Protein AF-B6IH25-F1 (afdb_monomer)

Solvent-accessible surface area (backbone atoms only — not comparable to full-atom values): 7726 Å² total; per-residue (Å²): 133,82,90,85,47,74,64,55,54,26,59,78,67,74,47,79,54,68,66,57,55,49,53,54,50,49,47,48,51,47,40,23,44,73,68,53,57,80,41,86,67,94,71,78,49,63,42,77,58,86,60,99,78,54,90,89,54,47,96,80,30,64,42,57,69,61,70,75,84,45,81,70,40,41,68,35,69,45,53,62,34,46,69,58,61,60,65,52,61,62,81,40,56,53,93,63,73,44,62,69,58,28,51,60,40,50,71,76,52,87,62,70,89,74,58,86,77,46,93,90,75,110

Foldseek 3Di:
DDDDDPVVVCVVVVHDDPLVVVQLVLLLVVLCVQPVVVDDDPDDQKDADDDPPDPPWANRQIDGPQDPPDPVSCPDSCNLHNVVNRPDDNVLQDPHRDSVSNSVSCVPDDPVVSDDDDPVRD

pLDDT: mean 92.17, std 7.54, range [59.25, 98.38]

Structure (mmCIF, N/CA/C/O backbone):
data_AF-B6IH25-F1
#
_entry.id   AF-B6IH25-F1
#
loop_
_atom_site.group_PDB
_atom_site.id
_atom_site.type_symbol
_atom_site.label_atom_id
_atom_site.label_alt_id
_atom_site.label_comp_id
_atom_site.label_asym_id
_atom_site.label_entity_id
_atom_site.label_seq_id
_atom_site.pdbx_PDB_ins_code
_atom_site.Cartn_x
_atom_site.Cartn_y
_atom_site.Cartn_z
_atom_site.occupancy
_atom_site.B_iso_or_equiv
_atom_site.auth_seq_id
_atom_site.auth_comp_id
_atom_site.auth_asym_id
_atom_site.auth_atom_id
_atom_site.pdbx_PDB_model_num
ATOM 1 N N . MET A 1 1 ? -31.217 5.212 14.863 1.00 66.81 1 MET A N 1
ATOM 2 C CA . MET A 1 1 ? -30.088 4.478 15.468 1.00 66.81 1 MET A CA 1
ATOM 3 C C . MET A 1 1 ? -29.131 5.525 16.011 1.00 66.81 1 MET A C 1
ATOM 5 O O . MET A 1 1 ? -28.860 6.480 15.291 1.00 66.81 1 MET A O 1
ATOM 9 N N . ALA A 1 2 ? -28.761 5.454 17.289 1.00 84.94 2 ALA A N 1
ATOM 10 C CA . ALA A 1 2 ? -27.800 6.391 17.871 1.00 84.94 2 ALA A CA 1
ATOM 11 C C . ALA A 1 2 ? -26.386 5.975 17.446 1.00 84.94 2 ALA A C 1
ATOM 13 O O . ALA A 1 2 ? -26.117 4.785 17.332 1.00 84.94 2 ALA A O 1
ATOM 14 N N . TYR A 1 3 ? -25.506 6.939 17.184 1.00 86.19 3 TYR A N 1
ATOM 15 C CA . TYR A 1 3 ? -24.099 6.652 16.905 1.00 86.19 3 TYR A CA 1
ATOM 16 C C . TYR A 1 3 ? -23.416 6.140 18.181 1.00 86.19 3 TYR A C 1
ATOM 18 O O . TYR A 1 3 ? -23.407 6.861 19.180 1.00 86.19 3 TYR A O 1
ATOM 26 N N . THR A 1 4 ? -22.839 4.934 18.138 1.00 88.12 4 THR A N 1
ATOM 27 C CA . THR A 1 4 ? -22.095 4.360 19.273 1.00 88.12 4 THR A CA 1
ATOM 28 C C . THR A 1 4 ? -20.596 4.627 19.158 1.00 88.12 4 THR A C 1
ATOM 30 O O . THR A 1 4 ? -20.017 5.315 19.996 1.00 88.12 4 THR A O 1
ATOM 33 N N . SER A 1 5 ? -19.954 4.124 18.099 1.00 92.00 5 SER A N 1
ATOM 34 C CA . SER A 1 5 ? -18.521 4.301 17.858 1.00 92.00 5 SER A CA 1
ATOM 35 C C . SER A 1 5 ? -18.178 4.205 16.370 1.00 92.00 5 SER A C 1
ATOM 37 O O . SER A 1 5 ? -18.956 3.700 15.558 1.00 92.00 5 SER A O 1
ATOM 39 N N . TYR A 1 6 ? -16.989 4.685 15.994 1.00 93.25 6 TYR A N 1
ATOM 40 C CA . TYR A 1 6 ? -16.524 4.648 14.606 1.00 93.25 6 TYR A CA 1
ATOM 41 C C . TYR A 1 6 ? -16.417 3.217 14.072 1.00 93.25 6 TYR A C 1
A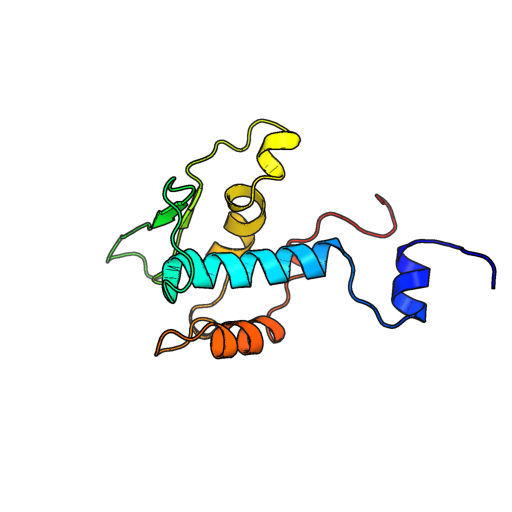TOM 43 O O . TYR A 1 6 ? -16.841 2.949 12.950 1.00 93.25 6 TYR A O 1
ATOM 51 N N . PHE A 1 7 ? -15.862 2.297 14.865 1.00 93.00 7 PHE A N 1
ATOM 52 C CA . PHE A 1 7 ? -15.679 0.911 14.438 1.00 93.00 7 PHE A CA 1
ATOM 53 C C . PHE A 1 7 ? -16.995 0.140 14.373 1.00 93.00 7 PHE A C 1
ATOM 55 O O . PHE A 1 7 ? -17.171 -0.620 13.427 1.00 93.00 7 PHE A O 1
ATOM 62 N N . GLU A 1 8 ? -17.934 0.386 15.290 1.00 93.12 8 GLU A N 1
ATOM 63 C CA . GLU A 1 8 ? -19.278 -0.200 15.201 1.00 93.12 8 GLU A CA 1
ATOM 64 C C . GLU A 1 8 ? -20.017 0.299 13.959 1.00 93.12 8 GLU A C 1
ATOM 66 O O . GLU A 1 8 ? -20.550 -0.503 13.200 1.00 93.12 8 GLU A O 1
ATOM 71 N N . ALA A 1 9 ? -19.955 1.602 13.667 1.00 93.62 9 ALA A N 1
ATOM 72 C CA . ALA A 1 9 ? -20.568 2.151 12.460 1.00 93.62 9 ALA A CA 1
ATOM 73 C C . ALA A 1 9 ? -19.971 1.546 11.174 1.00 93.62 9 ALA A C 1
ATOM 75 O O . ALA A 1 9 ? -20.683 1.314 10.196 1.00 93.62 9 ALA A O 1
ATOM 76 N N . LEU A 1 10 ? -18.659 1.281 11.155 1.00 94.75 10 LEU A N 1
ATOM 77 C CA . LEU A 1 10 ? -18.018 0.579 10.043 1.00 94.75 10 LEU A CA 1
ATOM 78 C C . LEU A 1 10 ? -18.511 -0.865 9.912 1.00 94.75 10 LEU A C 1
ATOM 80 O O . LEU A 1 10 ? -18.747 -1.307 8.791 1.00 94.75 10 LEU A O 1
ATOM 84 N N . GLU A 1 11 ? -18.651 -1.586 11.024 1.00 93.62 11 GLU A N 1
ATOM 85 C CA . GLU A 1 11 ? -19.130 -2.969 11.045 1.00 93.62 11 GLU A CA 1
ATOM 86 C C . GLU A 1 11 ? -20.582 -3.067 10.563 1.00 93.62 11 GLU A C 1
ATOM 88 O O . GLU A 1 11 ? -20.864 -3.831 9.639 1.00 93.62 11 GLU A O 1
ATOM 93 N N . GLU A 1 12 ? -21.471 -2.220 11.090 1.00 94.12 12 GLU A N 1
ATOM 94 C CA . GLU A 1 12 ? -22.874 -2.119 10.667 1.00 94.12 12 GLU A CA 1
ATOM 95 C C . GLU A 1 12 ? -22.999 -1.826 9.166 1.00 94.12 12 GLU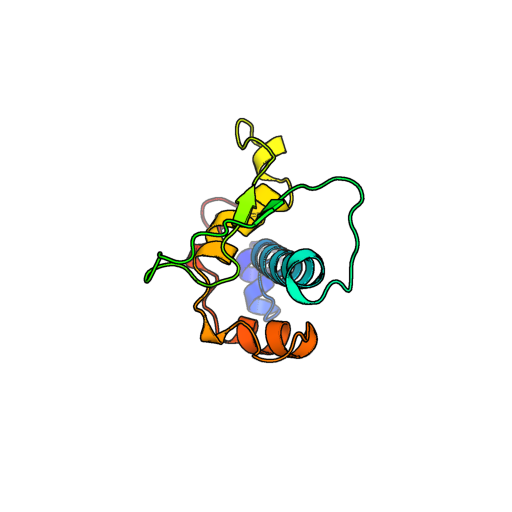 A C 1
ATOM 97 O O . GLU A 1 12 ? -23.826 -2.417 8.471 1.00 94.12 12 GLU A O 1
ATOM 102 N N . CYS A 1 13 ? -22.145 -0.941 8.643 1.00 94.06 13 CYS A N 1
ATOM 103 C CA . CYS A 1 13 ? -22.137 -0.579 7.226 1.00 94.06 13 CYS A CA 1
ATOM 104 C C . CYS A 1 13 ? -21.325 -1.540 6.339 1.00 94.06 13 CYS A C 1
ATOM 106 O O . CYS A 1 13 ? -21.242 -1.311 5.132 1.00 94.06 13 CYS A O 1
ATOM 108 N N . GLN A 1 14 ? -20.695 -2.575 6.906 1.00 94.56 14 GLN A N 1
ATOM 109 C CA . GLN A 1 14 ? -19.785 -3.492 6.203 1.00 94.56 14 GLN A CA 1
ATOM 110 C C . GLN A 1 14 ? -18.642 -2.768 5.461 1.00 94.56 14 GLN A C 1
ATOM 112 O O . GLN A 1 14 ? -18.238 -3.134 4.354 1.00 94.56 14 GLN A O 1
ATOM 117 N N . LEU A 1 15 ? -18.104 -1.712 6.075 1.00 94.69 15 LEU A N 1
ATOM 118 C CA . LEU A 1 15 ? -17.043 -0.879 5.522 1.00 94.69 15 LEU A CA 1
ATOM 119 C C . LEU A 1 15 ? -15.683 -1.189 6.151 1.00 94.69 15 LEU A C 1
ATOM 121 O O . LEU A 1 15 ? -15.529 -1.363 7.355 1.00 94.69 15 LEU A O 1
ATOM 125 N N . SER A 1 16 ? -14.637 -1.143 5.330 1.00 94.25 16 SER A N 1
ATOM 126 C CA . SER A 1 16 ? -13.255 -1.118 5.819 1.00 94.25 16 SER A CA 1
ATOM 127 C C . SER A 1 16 ? -12.889 0.250 6.409 1.00 94.25 16 SER A C 1
ATOM 129 O O . SER A 1 16 ? -13.311 1.290 5.881 1.00 94.25 16 SER A O 1
ATOM 131 N N . SER A 1 17 ? -12.008 0.261 7.415 1.00 95.12 17 SER A N 1
ATOM 132 C CA . SER A 1 17 ? -11.523 1.498 8.036 1.00 95.12 17 SER A CA 1
ATOM 133 C C . SER A 1 17 ? -10.889 2.464 7.030 1.00 95.12 17 SER A C 1
ATOM 135 O O . SER A 1 17 ? -10.367 2.078 5.978 1.00 95.12 17 SER A O 1
ATOM 137 N N . LEU A 1 18 ? -10.936 3.760 7.346 1.00 94.31 18 LEU A N 1
ATOM 138 C CA . LEU A 1 18 ? -10.305 4.795 6.527 1.00 94.31 18 LEU A CA 1
ATOM 139 C C . LEU A 1 18 ? -8.794 4.565 6.418 1.00 94.31 18 LEU A C 1
ATOM 141 O O . LEU A 1 18 ? -8.230 4.730 5.339 1.00 94.31 18 LEU A O 1
ATOM 145 N N . GLU A 1 19 ? -8.156 4.144 7.512 1.00 95.50 19 GLU A N 1
ATOM 146 C CA . GLU A 1 19 ? -6.730 3.822 7.534 1.00 95.50 19 GLU A CA 1
ATOM 147 C C . GLU A 1 19 ? -6.395 2.681 6.566 1.00 95.50 19 GLU A C 1
ATOM 149 O O . GLU A 1 19 ? -5.478 2.826 5.756 1.00 95.50 19 GLU A O 1
ATOM 154 N N . TYR A 1 20 ? -7.186 1.599 6.571 1.00 96.31 20 TYR A N 1
ATOM 155 C CA . TYR A 1 20 ? -7.007 0.476 5.648 1.00 96.31 20 TYR A CA 1
ATOM 156 C C . TYR A 1 20 ? -7.149 0.920 4.191 1.00 96.31 20 TYR A C 1
ATOM 158 O O . TYR A 1 20 ? -6.272 0.654 3.367 1.00 96.31 20 TYR A O 1
ATOM 166 N N . ARG A 1 21 ? -8.220 1.660 3.871 1.00 96.25 21 ARG A N 1
ATOM 167 C CA . ARG A 1 21 ? -8.446 2.179 2.513 1.00 96.25 21 ARG A CA 1
ATOM 168 C C . ARG A 1 21 ? -7.321 3.109 2.067 1.00 96.25 21 ARG A C 1
ATOM 170 O O . ARG A 1 21 ? -6.904 3.043 0.911 1.00 96.25 21 ARG A O 1
ATOM 177 N N . ARG A 1 22 ? -6.808 3.954 2.969 1.00 96.81 22 ARG A N 1
ATOM 178 C CA . ARG A 1 22 ? -5.679 4.850 2.687 1.00 96.81 22 ARG A CA 1
ATOM 179 C C . ARG A 1 22 ? -4.412 4.058 2.389 1.00 96.81 22 ARG A C 1
ATOM 181 O O . ARG A 1 22 ? -3.810 4.295 1.349 1.00 96.81 22 ARG A O 1
ATOM 188 N N . LEU A 1 23 ? -4.047 3.098 3.240 1.00 97.69 23 LEU A N 1
ATOM 189 C CA . LEU A 1 23 ? -2.865 2.258 3.031 1.00 97.69 23 LEU A CA 1
ATOM 190 C C . LEU A 1 23 ? -2.948 1.491 1.705 1.00 97.69 23 LEU A C 1
ATOM 192 O O . LEU A 1 23 ? -1.996 1.493 0.927 1.00 97.69 23 LEU A O 1
ATOM 196 N N . TYR A 1 24 ? -4.097 0.880 1.419 1.00 97.94 24 TYR A N 1
ATOM 197 C CA . TYR A 1 24 ? -4.323 0.159 0.171 1.00 97.94 24 TYR A CA 1
ATOM 198 C C . TYR A 1 24 ? -4.131 1.063 -1.058 1.00 97.94 24 TYR A C 1
ATOM 200 O O . TYR A 1 24 ? -3.390 0.719 -1.982 1.00 97.94 24 TYR A O 1
ATOM 208 N N . ASN A 1 25 ? -4.745 2.249 -1.055 1.00 97.75 25 ASN A N 1
ATOM 209 C CA . ASN A 1 25 ? -4.603 3.214 -2.145 1.00 97.75 25 ASN A CA 1
ATOM 210 C C . ASN A 1 25 ? -3.169 3.739 -2.273 1.00 97.75 25 ASN A C 1
ATOM 212 O O . ASN A 1 25 ? -2.665 3.854 -3.389 1.00 97.75 25 ASN A O 1
ATOM 216 N N . ASP A 1 26 ? -2.494 3.999 -1.155 1.00 98.06 26 ASP A N 1
ATOM 217 C CA . ASP A 1 26 ? -1.103 4.444 -1.135 1.00 98.06 26 ASP A CA 1
ATOM 218 C C . ASP A 1 26 ? -0.156 3.389 -1.744 1.00 98.06 26 ASP A C 1
ATOM 220 O O . ASP A 1 26 ? 0.766 3.735 -2.487 1.00 98.06 26 ASP A O 1
ATOM 224 N N . LEU A 1 27 ? -0.390 2.095 -1.491 1.00 98.38 27 LEU A N 1
ATOM 225 C CA . LEU A 1 27 ? 0.379 0.996 -2.092 1.00 98.38 27 LEU A CA 1
ATOM 226 C C . LEU A 1 27 ? 0.151 0.905 -3.604 1.00 98.38 27 LEU A C 1
ATOM 228 O O . LEU A 1 27 ? 1.110 0.779 -4.366 1.00 98.38 27 LEU A O 1
ATOM 232 N N . VAL A 1 28 ? -1.102 1.009 -4.056 1.00 98.31 28 VAL A N 1
ATOM 233 C CA . VAL A 1 28 ? -1.433 1.030 -5.492 1.00 98.31 28 VAL A CA 1
ATOM 234 C C . VAL A 1 28 ? -0.803 2.245 -6.175 1.00 98.31 28 VAL A C 1
ATOM 236 O O . VAL A 1 28 ? -0.234 2.120 -7.257 1.00 98.31 28 VAL A O 1
ATOM 239 N N . PHE A 1 29 ? -0.852 3.412 -5.539 1.00 98.06 29 PHE A N 1
ATOM 240 C CA . PHE A 1 29 ? -0.226 4.630 -6.046 1.00 98.06 29 PHE A CA 1
ATOM 241 C C . PHE A 1 29 ? 1.302 4.493 -6.124 1.00 98.06 29 PHE A C 1
ATOM 243 O O . PHE A 1 29 ? 1.907 4.813 -7.147 1.00 98.06 29 PHE A O 1
ATOM 250 N N . THR A 1 30 ? 1.924 3.908 -5.099 1.00 97.88 30 THR A N 1
ATOM 251 C CA . THR A 1 30 ? 3.363 3.597 -5.092 1.00 97.88 30 THR A CA 1
ATOM 252 C C . THR A 1 30 ? 3.734 2.645 -6.229 1.00 97.88 30 THR A C 1
ATOM 254 O O . THR A 1 30 ? 4.731 2.863 -6.917 1.00 97.88 30 THR A O 1
ATOM 257 N N . TYR A 1 31 ? 2.903 1.638 -6.510 1.00 98.00 31 TYR A N 1
ATOM 258 C CA . TYR A 1 31 ? 3.101 0.749 -7.655 1.00 98.00 31 TYR A CA 1
ATOM 259 C C . TYR A 1 31 ? 3.070 1.495 -8.990 1.00 98.00 31 TYR A C 1
ATOM 261 O O . TYR A 1 31 ? 3.923 1.252 -9.848 1.00 98.00 31 TYR A O 1
ATOM 269 N N . LYS A 1 32 ? 2.134 2.435 -9.150 1.00 97.75 32 LYS A N 1
ATOM 270 C CA . LYS A 1 32 ? 2.030 3.269 -10.353 1.00 97.75 32 LYS A CA 1
ATOM 271 C C . LYS A 1 32 ? 3.261 4.138 -10.586 1.00 97.75 32 LYS A C 1
ATOM 273 O O . LYS A 1 32 ? 3.690 4.282 -11.726 1.00 97.75 32 LYS A O 1
ATOM 278 N N . ILE A 1 33 ? 3.856 4.659 -9.517 1.00 96.69 33 ILE A N 1
ATOM 279 C CA . ILE A 1 33 ? 5.093 5.448 -9.575 1.00 96.69 33 ILE A CA 1
ATOM 280 C C . ILE A 1 33 ? 6.306 4.564 -9.891 1.00 96.69 33 ILE A C 1
ATOM 282 O O . ILE A 1 33 ? 7.142 4.876 -10.741 1.00 96.69 33 ILE A O 1
ATOM 286 N N . ILE A 1 34 ? 6.453 3.462 -9.157 1.00 95.44 34 ILE A N 1
ATOM 287 C CA . ILE A 1 34 ? 7.707 2.708 -9.117 1.00 95.44 34 ILE A CA 1
ATOM 288 C C . ILE A 1 34 ? 7.772 1.664 -10.223 1.00 95.44 34 ILE A C 1
ATOM 290 O O . ILE A 1 34 ? 8.820 1.539 -10.858 1.00 95.44 34 ILE A O 1
ATOM 294 N N . VAL A 1 35 ? 6.680 0.939 -10.465 1.00 95.31 35 VAL A N 1
ATOM 295 C CA . VAL A 1 35 ? 6.675 -0.268 -11.297 1.00 95.31 35 VAL A CA 1
ATOM 296 C C . VAL A 1 35 ? 6.028 -0.030 -12.655 1.00 95.31 35 VAL A C 1
ATOM 298 O O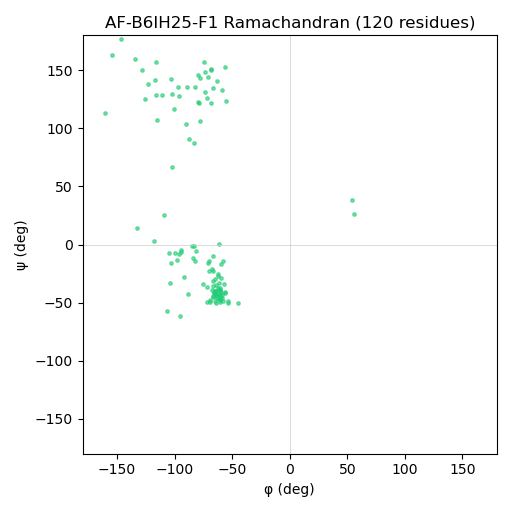 . VAL A 1 35 ? 6.686 -0.276 -13.661 1.00 95.31 35 VAL A O 1
ATOM 301 N N . SER A 1 36 ? 4.770 0.430 -12.711 1.00 96.56 36 SER A N 1
ATOM 302 C CA . SER A 1 36 ? 4.085 0.616 -14.005 1.00 96.56 36 SER A CA 1
ATOM 303 C C . SER A 1 36 ? 4.376 1.945 -14.689 1.00 96.56 36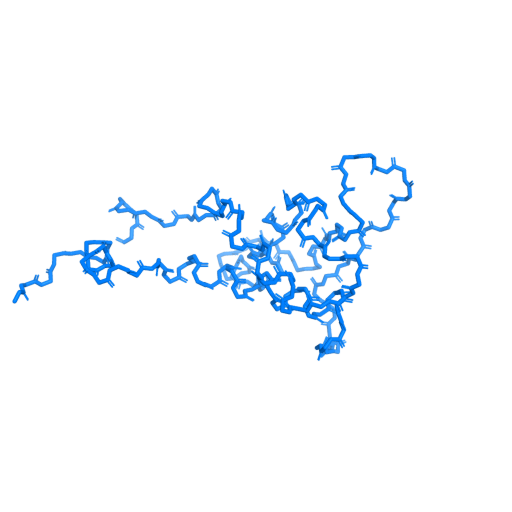 SER A C 1
ATOM 305 O O . SER A 1 36 ? 4.076 2.076 -15.870 1.00 96.56 36 SER A O 1
ATOM 307 N N . LYS A 1 37 ? 4.996 2.898 -13.983 1.00 95.19 37 LYS A N 1
ATOM 308 C CA . LYS A 1 37 ? 5.369 4.223 -14.507 1.00 95.19 37 LYS A CA 1
ATOM 309 C C . LYS A 1 37 ? 4.187 5.010 -15.093 1.00 95.19 37 LYS A C 1
ATOM 311 O O . LYS A 1 37 ? 4.376 5.876 -15.935 1.00 95.19 37 LYS A O 1
ATOM 316 N N . GLU A 1 38 ? 2.973 4.736 -14.615 1.00 97.06 38 GLU A N 1
ATOM 317 C CA . GLU A 1 38 ? 1.759 5.489 -14.967 1.00 97.06 38 GLU A CA 1
ATOM 318 C C . GLU A 1 38 ? 1.771 6.902 -14.370 1.00 97.06 38 GLU A C 1
ATOM 320 O O . GLU A 1 38 ? 1.062 7.784 -14.842 1.00 97.06 38 GLU A O 1
ATOM 325 N N . ILE A 1 39 ? 2.542 7.101 -13.296 1.00 95.75 39 ILE A N 1
ATOM 326 C CA . ILE A 1 39 ? 2.645 8.369 -12.577 1.00 95.75 39 ILE A CA 1
ATOM 327 C C . ILE A 1 39 ? 4.114 8.756 -12.502 1.00 95.75 39 ILE A C 1
ATOM 329 O O . ILE A 1 39 ? 4.944 7.993 -12.005 1.00 95.75 39 ILE A O 1
ATOM 333 N N . ILE A 1 40 ? 4.416 9.959 -12.977 1.00 93.00 40 ILE A N 1
ATOM 334 C CA . ILE A 1 40 ? 5.752 10.546 -12.934 1.00 93.00 40 ILE A CA 1
ATOM 335 C C . ILE A 1 40 ? 5.771 11.554 -11.788 1.00 93.00 40 ILE A C 1
ATOM 337 O O . ILE A 1 40 ? 4.884 12.397 -11.682 1.00 93.00 40 ILE A O 1
ATOM 341 N N . MET A 1 41 ? 6.773 11.451 -10.918 1.00 89.50 41 MET A N 1
ATOM 342 C CA . MET A 1 41 ? 7.048 12.464 -9.903 1.00 89.50 41 MET A CA 1
ATOM 343 C C . MET A 1 41 ? 8.352 13.160 -10.261 1.00 89.50 41 MET A C 1
ATOM 345 O O . MET A 1 41 ? 9.360 12.489 -10.473 1.00 89.50 41 MET A O 1
ATOM 349 N N . GLU A 1 42 ? 8.331 14.488 -10.291 1.00 89.81 42 GLU A N 1
ATOM 350 C CA . GLU A 1 42 ? 9.534 15.299 -10.509 1.00 89.81 42 GLU A CA 1
ATOM 351 C C . GLU A 1 42 ? 10.499 15.189 -9.325 1.00 89.81 42 GLU A C 1
ATOM 353 O O . GLU A 1 42 ? 11.710 15.086 -9.502 1.00 89.81 42 GLU A O 1
ATOM 358 N N . VAL A 1 43 ? 9.949 15.152 -8.107 1.00 90.06 43 VAL A N 1
ATOM 359 C CA . VAL A 1 43 ? 10.723 15.015 -6.873 1.00 90.06 43 VAL A CA 1
ATOM 360 C C . VAL A 1 43 ? 10.673 13.561 -6.396 1.00 90.06 43 VAL A C 1
ATOM 362 O O . VAL A 1 43 ? 9.596 13.066 -6.040 1.00 90.06 43 VAL A O 1
ATOM 365 N N . PRO A 1 44 ? 11.811 12.848 -6.350 1.00 90.81 44 PRO A N 1
ATOM 366 C CA . PRO A 1 44 ? 11.837 11.480 -5.862 1.00 90.81 44 PRO A CA 1
ATOM 367 C C . PRO A 1 44 ? 11.634 11.454 -4.343 1.00 90.81 44 PRO A C 1
ATOM 369 O O . PRO A 1 44 ? 12.368 12.082 -3.585 1.00 90.81 44 PRO A O 1
ATOM 372 N N . ILE A 1 45 ? 10.656 10.673 -3.885 1.00 94.50 45 ILE A N 1
ATOM 373 C CA . ILE A 1 45 ? 10.432 10.391 -2.451 1.00 94.50 45 ILE A CA 1
ATOM 374 C C . ILE A 1 45 ? 10.895 8.979 -2.053 1.00 94.50 45 ILE A C 1
ATOM 376 O O . ILE A 1 45 ? 10.906 8.630 -0.870 1.00 94.50 45 ILE A O 1
ATOM 380 N N . PHE A 1 46 ? 11.286 8.171 -3.042 1.00 94.88 46 PHE A N 1
ATOM 381 C CA . PHE A 1 46 ? 11.763 6.802 -2.886 1.00 94.88 46 PHE A CA 1
ATOM 382 C C . PHE A 1 46 ? 13.094 6.600 -3.604 1.00 94.88 46 PHE A C 1
ATOM 384 O O . PHE A 1 46 ? 13.334 7.171 -4.665 1.00 94.88 46 PHE A O 1
ATOM 391 N N . GLU A 1 47 ? 13.898 5.696 -3.062 1.00 92.62 47 GLU A N 1
ATOM 392 C CA . GLU A 1 47 ? 15.082 5.124 -3.693 1.00 92.62 47 GLU A CA 1
ATOM 393 C C . GLU A 1 47 ? 14.847 3.619 -3.894 1.00 92.62 47 GLU A C 1
ATOM 395 O O . GLU A 1 47 ? 14.437 2.922 -2.959 1.00 92.62 47 GLU A O 1
ATOM 400 N N . ILE A 1 48 ? 15.068 3.113 -5.113 1.00 89.00 48 ILE A N 1
ATOM 401 C CA . ILE A 1 48 ? 14.985 1.673 -5.401 1.00 89.00 48 ILE A CA 1
ATOM 402 C C . ILE A 1 48 ? 16.287 1.023 -4.946 1.00 89.00 48 ILE A C 1
ATOM 404 O O . ILE A 1 48 ? 17.370 1.387 -5.401 1.00 89.00 48 ILE A O 1
ATOM 408 N N . PHE A 1 49 ? 16.181 0.036 -4.060 1.00 81.50 49 PHE A N 1
ATOM 409 C CA . PHE A 1 49 ? 17.346 -0.636 -3.509 1.00 81.50 49 PHE A CA 1
ATOM 410 C C . PHE A 1 49 ? 17.777 -1.802 -4.409 1.00 81.50 49 PHE A C 1
ATOM 412 O O . PHE A 1 49 ? 17.323 -2.937 -4.252 1.00 81.50 49 PHE A O 1
ATOM 419 N N . ASN A 1 50 ? 18.676 -1.524 -5.354 1.00 68.25 50 ASN A N 1
ATOM 420 C CA . ASN A 1 50 ? 19.226 -2.520 -6.272 1.00 68.25 50 ASN A CA 1
ATOM 421 C C . ASN A 1 50 ? 20.393 -3.281 -5.626 1.00 68.25 50 ASN A C 1
ATOM 423 O O . ASN A 1 50 ? 21.551 -2.925 -5.811 1.00 68.25 50 ASN A O 1
ATOM 427 N N . HIS A 1 51 ? 20.112 -4.360 -4.894 1.00 64.44 51 HIS A N 1
ATOM 428 C CA . HIS A 1 51 ? 21.142 -5.351 -4.566 1.00 64.44 51 HIS A CA 1
ATOM 429 C C . HIS A 1 51 ? 20.800 -6.688 -5.215 1.00 64.44 51 HIS A C 1
ATOM 431 O O . HIS A 1 51 ? 19.926 -7.412 -4.742 1.00 64.44 51 HIS A O 1
ATOM 437 N N . ALA A 1 52 ? 21.555 -7.040 -6.257 1.00 59.25 52 ALA A N 1
ATOM 438 C CA . ALA A 1 52 ? 21.441 -8.290 -7.009 1.00 59.25 52 ALA A CA 1
ATOM 439 C C . ALA A 1 52 ? 21.698 -9.575 -6.181 1.00 59.25 52 ALA A C 1
ATOM 441 O O . ALA A 1 52 ? 21.625 -10.669 -6.725 1.00 59.25 52 ALA A O 1
ATOM 442 N N . GLY A 1 53 ? 21.983 -9.468 -4.875 1.00 62.69 53 GLY A N 1
ATOM 443 C CA . GLY A 1 53 ? 22.334 -10.596 -4.000 1.00 62.69 53 GLY A CA 1
ATOM 444 C C . GLY A 1 53 ? 21.384 -10.860 -2.826 1.00 62.69 53 GLY A C 1
ATOM 445 O O . GLY A 1 53 ? 21.672 -11.727 -2.006 1.00 62.69 53 GLY A O 1
ATOM 446 N N . SER A 1 54 ? 20.274 -10.125 -2.676 1.00 69.69 54 SER A N 1
ATOM 447 C CA . SER A 1 54 ? 19.371 -10.345 -1.535 1.00 69.69 54 SER A CA 1
ATOM 448 C C . SER A 1 54 ? 18.282 -11.370 -1.851 1.00 69.69 54 SER A C 1
ATOM 450 O O . SER A 1 54 ? 17.284 -11.045 -2.482 1.00 69.69 54 SER A O 1
ATOM 452 N N . LEU A 1 55 ? 18.425 -12.592 -1.333 1.00 71.06 55 LEU A N 1
ATOM 453 C CA . LEU A 1 55 ? 17.409 -13.652 -1.463 1.00 71.06 55 LEU A CA 1
ATOM 454 C C . LEU A 1 55 ? 16.142 -13.401 -0.625 1.00 71.06 55 LEU A C 1
ATOM 456 O O . LEU A 1 55 ? 15.121 -14.045 -0.834 1.00 71.06 55 LEU A O 1
ATOM 460 N N . ARG A 1 56 ? 16.206 -12.482 0.347 1.00 77.88 56 ARG A N 1
ATOM 461 C CA . ARG A 1 56 ? 15.104 -12.200 1.286 1.00 77.88 56 ARG A CA 1
ATOM 462 C C . ARG A 1 56 ? 14.224 -11.023 0.865 1.00 77.88 56 ARG A C 1
ATOM 464 O O . ARG A 1 56 ? 13.226 -10.758 1.525 1.00 77.88 56 ARG A O 1
ATOM 471 N N . ARG A 1 57 ? 14.607 -10.277 -0.175 1.00 85.94 57 ARG A N 1
ATOM 472 C CA . ARG A 1 57 ? 13.917 -9.054 -0.608 1.00 85.94 57 ARG A CA 1
ATOM 473 C C . ARG A 1 57 ? 13.356 -9.243 -2.009 1.00 85.94 57 ARG A C 1
ATOM 475 O O . ARG A 1 57 ? 14.003 -9.834 -2.867 1.00 85.94 57 ARG A O 1
ATOM 482 N N . HIS A 1 58 ? 12.161 -8.714 -2.256 1.00 90.38 58 HIS A N 1
ATOM 483 C CA . HIS A 1 58 ? 11.614 -8.676 -3.609 1.00 90.38 58 HIS A CA 1
ATOM 484 C C . HIS A 1 58 ? 12.326 -7.602 -4.450 1.00 90.38 58 HIS A C 1
ATOM 486 O O . HIS A 1 58 ? 12.850 -6.618 -3.927 1.00 90.38 58 HIS A O 1
ATOM 492 N N . LYS A 1 59 ? 12.292 -7.754 -5.780 1.00 88.94 59 LYS A N 1
ATOM 493 C CA . LYS A 1 59 ? 12.982 -6.874 -6.750 1.00 88.94 59 LYS A CA 1
ATOM 494 C C . LYS A 1 59 ? 12.604 -5.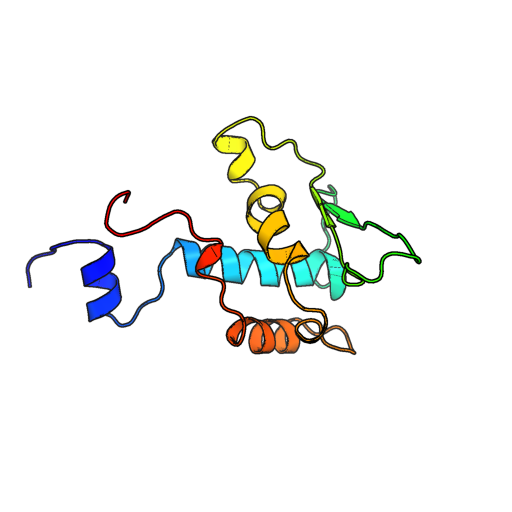387 -6.700 1.00 88.94 59 LYS A C 1
ATOM 496 O O . LYS 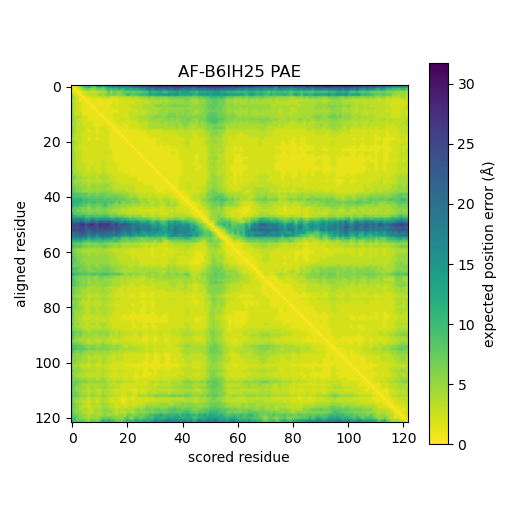A 1 59 ? 13.277 -4.570 -7.310 1.00 88.94 59 LYS A O 1
ATOM 501 N N . TYR A 1 60 ? 11.513 -5.043 -6.018 1.00 93.06 60 TYR A N 1
ATOM 502 C CA . TYR A 1 60 ? 11.022 -3.668 -5.891 1.00 93.06 60 TYR A CA 1
ATOM 503 C C . TYR A 1 60 ? 11.214 -3.110 -4.484 1.00 93.06 60 TYR A C 1
ATOM 505 O O . TYR A 1 60 ? 10.443 -2.256 -4.070 1.00 93.06 60 TYR A O 1
ATOM 513 N N . TYR A 1 61 ? 12.177 -3.617 -3.718 1.00 94.12 61 TYR A N 1
ATOM 514 C CA . TYR A 1 61 ? 12.447 -3.114 -2.377 1.00 94.12 61 TYR A CA 1
ATOM 515 C C . TYR A 1 61 ? 12.801 -1.619 -2.416 1.00 94.12 61 TYR A C 1
ATOM 517 O O . TYR A 1 61 ? 13.619 -1.183 -3.229 1.00 94.12 61 TYR A O 1
ATOM 525 N N . LEU A 1 62 ? 12.186 -0.834 -1.535 1.00 95.00 62 LEU A N 1
ATOM 526 C CA . LEU A 1 62 ? 12.315 0.620 -1.504 1.00 95.00 62 LEU A CA 1
ATOM 527 C C . LEU A 1 62 ? 12.972 1.104 -0.216 1.00 95.00 62 LEU A C 1
ATOM 529 O O . LEU A 1 62 ? 12.889 0.476 0.843 1.00 95.00 62 LEU A O 1
ATOM 533 N N . LYS A 1 63 ? 13.545 2.300 -0.293 1.00 94.25 63 LYS A N 1
ATOM 534 C CA . LYS A 1 63 ? 13.910 3.130 0.853 1.00 94.25 63 LYS A CA 1
ATOM 535 C C . LYS A 1 63 ? 13.213 4.486 0.729 1.00 94.25 63 LYS A C 1
ATOM 537 O O . LYS A 1 63 ? 13.133 5.046 -0.361 1.00 94.25 63 LYS A O 1
ATOM 542 N N . SER A 1 64 ? 12.686 5.003 1.839 1.00 95.06 64 SER A N 1
ATOM 543 C CA . SER A 1 64 ? 12.142 6.368 1.890 1.00 95.06 64 SER A CA 1
ATOM 544 C C . SER A 1 64 ? 13.295 7.371 1.890 1.00 95.06 64 SER A C 1
ATOM 546 O O . SER A 1 64 ? 14.236 7.225 2.673 1.00 95.06 64 SER A O 1
ATOM 548 N N . LEU A 1 65 ? 13.216 8.389 1.032 1.00 95.12 65 LEU A N 1
ATOM 549 C CA . LEU A 1 65 ? 14.160 9.514 1.031 1.00 95.12 65 LEU A CA 1
ATOM 550 C C . LEU A 1 65 ? 13.800 10.575 2.080 1.00 95.12 65 LEU A C 1
ATOM 552 O O . LEU A 1 65 ? 14.617 11.428 2.421 1.00 95.12 65 LEU A O 1
ATOM 556 N N . ILE A 1 66 ? 12.585 10.503 2.625 1.00 93.81 66 ILE A N 1
ATOM 557 C CA . ILE A 1 66 ? 12.092 11.436 3.631 1.00 93.81 66 ILE A CA 1
ATOM 558 C C . ILE A 1 66 ? 12.299 10.831 5.019 1.00 93.81 66 ILE A C 1
ATOM 560 O O . ILE A 1 66 ? 11.856 9.718 5.301 1.00 93.81 66 ILE A O 1
ATOM 564 N N . LYS A 1 67 ? 12.943 11.583 5.917 1.00 93.69 67 LYS A N 1
ATOM 565 C CA . LYS A 1 67 ? 13.130 11.167 7.314 1.00 93.69 67 LYS A CA 1
ATOM 566 C C . LYS A 1 67 ? 11.778 11.025 8.017 1.00 93.69 67 LYS A C 1
ATOM 568 O O . LYS A 1 67 ? 10.891 11.852 7.830 1.00 93.69 67 LYS A O 1
ATOM 573 N N . ASN A 1 68 ? 11.644 9.998 8.850 1.00 93.00 68 ASN A N 1
ATOM 574 C CA . ASN A 1 68 ? 10.467 9.769 9.686 1.00 93.00 68 ASN A CA 1
ATOM 575 C C . ASN A 1 68 ? 10.757 10.188 11.139 1.00 93.00 68 ASN A C 1
ATOM 577 O O . ASN A 1 68 ? 10.900 9.340 12.014 1.00 93.00 68 ASN A O 1
ATOM 581 N N . SER A 1 69 ? 10.958 11.488 11.373 1.00 93.44 69 SER A N 1
ATOM 582 C CA . SER A 1 69 ? 11.372 12.037 12.679 1.00 93.44 69 SER A CA 1
ATOM 583 C C . SER A 1 69 ? 10.241 12.695 13.471 1.00 93.44 69 SER A C 1
ATOM 585 O O . SER A 1 69 ? 10.382 12.933 14.665 1.00 93.44 69 SER A O 1
ATOM 587 N N . THR A 1 70 ? 9.121 13.009 12.823 1.00 94.75 70 THR A N 1
ATOM 588 C CA . THR A 1 70 ? 7.970 13.699 13.424 1.00 94.75 70 THR A CA 1
ATOM 589 C C . THR A 1 70 ? 6.653 13.030 13.046 1.00 94.75 70 THR A C 1
ATOM 591 O O . THR A 1 70 ? 6.557 12.365 12.010 1.00 94.75 70 THR A O 1
ATOM 594 N N . LYS A 1 71 ? 5.595 13.284 13.831 1.00 91.00 71 LYS A N 1
ATOM 595 C CA . LYS A 1 71 ? 4.229 12.824 13.523 1.00 91.00 71 LYS A CA 1
ATOM 596 C C . LYS A 1 71 ? 3.737 13.321 12.161 1.00 91.00 71 LYS A C 1
ATOM 598 O O . LYS A 1 71 ? 3.025 12.597 11.485 1.00 91.00 71 LYS A O 1
ATOM 603 N N . ILE A 1 72 ? 4.136 14.521 11.734 1.00 92.94 72 ILE A N 1
ATOM 604 C CA . ILE A 1 72 ? 3.802 15.041 10.400 1.00 92.94 72 ILE A CA 1
ATOM 605 C C . ILE A 1 72 ? 4.554 14.245 9.332 1.00 92.94 72 ILE A C 1
ATOM 607 O O . ILE A 1 72 ? 3.950 13.762 8.379 1.00 92.94 72 ILE A O 1
ATOM 611 N N . SER A 1 73 ? 5.861 14.037 9.519 1.00 93.50 73 SER A N 1
ATOM 612 C CA . SER A 1 73 ? 6.674 13.312 8.541 1.00 93.50 73 SER A CA 1
ATOM 613 C C . SER A 1 73 ? 6.266 11.845 8.380 1.00 93.50 73 SER A C 1
ATOM 615 O O . SER A 1 73 ? 6.374 11.299 7.282 1.00 93.50 73 SER A O 1
ATOM 617 N N . SER A 1 74 ? 5.732 11.214 9.432 1.00 92.56 74 SER A N 1
ATOM 618 C CA . SER A 1 74 ? 5.199 9.848 9.359 1.00 92.56 74 SER A CA 1
ATOM 619 C C . SER A 1 74 ? 3.957 9.753 8.477 1.00 92.56 74 SER A C 1
ATOM 621 O O . SER A 1 74 ? 3.665 8.689 7.935 1.00 92.56 74 SER A O 1
ATOM 623 N N . GLN A 1 75 ? 3.251 10.873 8.286 1.00 93.75 75 GLN A N 1
ATOM 624 C CA . GLN A 1 75 ? 2.119 10.960 7.378 1.00 93.75 75 GLN A CA 1
ATOM 625 C C . GLN A 1 75 ? 2.536 11.197 5.929 1.00 93.75 75 GLN A C 1
ATOM 627 O O . GLN A 1 75 ? 1.647 11.234 5.093 1.00 93.75 75 GLN A O 1
ATOM 632 N N . PHE A 1 76 ? 3.813 11.336 5.566 1.00 95.44 76 PHE A N 1
ATOM 633 C CA . PHE A 1 76 ? 4.174 11.385 4.146 1.00 95.44 76 PHE A CA 1
ATOM 634 C C . PHE A 1 76 ? 4.008 10.022 3.482 1.00 95.44 76 PHE A C 1
ATOM 636 O O . PHE A 1 76 ? 4.306 8.996 4.090 1.00 95.44 76 PHE A O 1
ATOM 643 N N . LEU A 1 77 ? 3.570 10.025 2.217 1.00 96.31 77 LEU A N 1
ATOM 644 C CA . LEU A 1 77 ? 3.310 8.816 1.429 1.00 96.31 77 LEU A CA 1
ATOM 645 C C . LEU A 1 77 ? 4.433 7.787 1.581 1.00 96.31 77 LEU A C 1
ATOM 647 O O . LEU A 1 77 ? 4.159 6.639 1.918 1.00 96.31 77 LEU A O 1
ATOM 651 N N . SER A 1 78 ? 5.688 8.214 1.402 1.00 95.94 78 SER A N 1
ATOM 652 C CA . SER A 1 78 ? 6.834 7.314 1.473 1.00 95.94 78 SER A CA 1
ATOM 653 C C . SER A 1 78 ? 6.944 6.608 2.821 1.00 95.94 78 SER A C 1
ATOM 655 O O . SER A 1 78 ? 7.126 5.397 2.860 1.00 95.94 78 SER A O 1
ATOM 657 N N . ASN A 1 79 ? 6.745 7.326 3.924 1.00 96.06 79 ASN A N 1
ATOM 658 C CA . ASN A 1 79 ? 6.841 6.774 5.272 1.00 96.06 79 ASN A CA 1
ATOM 659 C C . ASN A 1 79 ? 5.630 5.912 5.645 1.00 96.06 79 ASN A C 1
ATOM 661 O O . ASN A 1 79 ? 5.805 4.900 6.324 1.00 96.06 79 ASN A O 1
ATOM 665 N N . ARG A 1 80 ? 4.429 6.251 5.157 1.00 95.75 80 ARG A N 1
ATOM 666 C CA . ARG A 1 80 ? 3.218 5.444 5.376 1.00 95.75 80 ARG A CA 1
ATOM 667 C C . ARG A 1 80 ? 3.313 4.068 4.717 1.00 95.75 80 ARG A C 1
ATOM 669 O O . ARG A 1 80 ? 2.884 3.082 5.308 1.00 95.75 80 ARG A O 1
ATOM 676 N N . VAL A 1 81 ? 3.880 3.985 3.510 1.00 96.88 81 VAL A N 1
ATOM 677 C CA . VAL A 1 81 ? 3.878 2.731 2.733 1.00 96.88 81 VAL A CA 1
ATOM 678 C C . VAL A 1 81 ? 5.090 1.849 2.964 1.00 96.88 81 VAL A C 1
ATOM 680 O O . VAL A 1 81 ? 4.973 0.638 2.797 1.00 96.88 81 VAL A O 1
ATOM 683 N N . ILE A 1 82 ? 6.250 2.416 3.320 1.00 96.00 82 ILE A N 1
ATOM 684 C CA . ILE A 1 82 ? 7.542 1.726 3.167 1.00 96.00 82 ILE A CA 1
ATOM 685 C C . ILE A 1 82 ? 7.601 0.373 3.878 1.00 96.00 82 ILE A C 1
ATOM 687 O O . ILE A 1 82 ? 8.084 -0.607 3.313 1.00 96.00 82 ILE A O 1
ATOM 691 N N . ARG A 1 83 ? 7.064 0.302 5.101 1.00 95.56 83 ARG A N 1
ATOM 692 C CA . ARG A 1 83 ? 7.061 -0.919 5.913 1.00 95.56 83 ARG A CA 1
ATOM 693 C C . ARG A 1 83 ? 6.180 -1.999 5.286 1.00 95.56 83 ARG A C 1
ATOM 695 O O . ARG A 1 83 ? 6.606 -3.148 5.198 1.00 95.56 83 ARG A O 1
ATOM 702 N N . CYS A 1 84 ? 4.981 -1.627 4.837 1.00 97.19 84 CYS A N 1
ATOM 703 C CA . CYS A 1 84 ? 4.054 -2.555 4.200 1.00 97.19 84 CYS A CA 1
ATOM 704 C C . CYS A 1 84 ? 4.577 -3.003 2.834 1.00 97.19 84 CYS A C 1
ATOM 706 O O . CYS A 1 84 ? 4.659 -4.199 2.583 1.00 97.19 84 CYS A O 1
ATOM 708 N N . TRP A 1 85 ? 4.990 -2.058 1.987 1.00 97.44 85 TRP A N 1
ATOM 709 C CA . TRP A 1 85 ? 5.505 -2.314 0.643 1.00 97.44 85 TRP A CA 1
ATOM 710 C C . TRP A 1 85 ? 6.653 -3.326 0.653 1.00 97.44 85 TRP A C 1
ATOM 712 O O . TRP A 1 85 ? 6.592 -4.322 -0.059 1.00 97.44 85 TRP A O 1
ATOM 722 N N . ASN A 1 86 ? 7.652 -3.109 1.513 1.00 95.75 86 ASN A N 1
ATOM 723 C CA . ASN A 1 86 ? 8.830 -3.974 1.618 1.00 95.75 86 ASN A CA 1
ATOM 724 C C . ASN A 1 86 ? 8.544 -5.355 2.228 1.00 95.75 86 ASN A C 1
ATOM 726 O O . ASN A 1 86 ? 9.395 -6.241 2.151 1.00 95.75 86 ASN A O 1
ATOM 730 N N . SER A 1 87 ? 7.377 -5.528 2.853 1.00 95.12 87 SER A N 1
ATOM 731 C CA . SER A 1 87 ? 6.922 -6.806 3.411 1.00 95.12 87 SER A CA 1
ATOM 732 C C . SER A 1 87 ? 6.032 -7.583 2.435 1.00 95.12 87 SER A C 1
ATOM 734 O O . SER A 1 87 ? 5.667 -8.720 2.730 1.00 95.12 87 SER A O 1
ATOM 736 N N . LEU A 1 88 ? 5.660 -6.994 1.289 1.00 95.50 88 LEU A N 1
ATOM 737 C CA . LEU A 1 88 ? 4.804 -7.665 0.316 1.00 95.50 88 LEU A CA 1
ATOM 738 C C . LEU A 1 88 ? 5.532 -8.864 -0.310 1.00 95.50 88 LEU A C 1
ATOM 740 O O . LEU A 1 88 ? 6.688 -8.745 -0.734 1.00 95.50 88 LEU A O 1
ATOM 744 N N . PRO A 1 89 ? 4.858 -10.019 -0.433 1.00 93.56 89 PRO A N 1
ATOM 745 C CA . PRO A 1 89 ? 5.445 -11.174 -1.086 1.00 93.56 89 PRO A CA 1
ATOM 746 C C . PRO A 1 89 ? 5.609 -10.927 -2.590 1.00 93.56 89 PRO A C 1
ATOM 748 O O . PRO A 1 89 ? 4.842 -10.204 -3.232 1.00 93.56 89 PRO A O 1
ATOM 751 N N . ALA A 1 90 ? 6.626 -11.556 -3.182 1.00 92.12 90 ALA A N 1
ATOM 752 C CA . ALA A 1 90 ? 6.995 -11.320 -4.578 1.00 92.12 90 ALA A CA 1
ATOM 753 C C . ALA A 1 90 ? 5.863 -11.648 -5.575 1.00 92.12 90 ALA A C 1
ATOM 755 O O . ALA A 1 90 ? 5.779 -11.023 -6.631 1.00 92.12 90 ALA A O 1
ATOM 756 N N . ASN A 1 91 ? 4.976 -12.589 -5.234 1.00 93.12 91 ASN A N 1
ATOM 757 C CA . ASN A 1 91 ? 3.841 -13.007 -6.064 1.00 93.12 91 ASN A CA 1
ATOM 758 C C . ASN A 1 91 ? 2.762 -11.919 -6.233 1.00 93.12 91 ASN A C 1
ATOM 760 O O . ASN A 1 91 ? 2.010 -11.956 -7.211 1.00 93.12 91 ASN A O 1
ATOM 764 N N . VAL A 1 92 ? 2.699 -10.929 -5.337 1.00 96.62 92 VAL A N 1
ATOM 765 C CA . VAL A 1 92 ? 1.765 -9.795 -5.446 1.00 96.62 92 VAL A CA 1
ATOM 766 C C . VAL A 1 92 ? 2.115 -8.919 -6.641 1.00 96.62 92 VAL A C 1
ATOM 768 O O . VAL A 1 92 ? 1.232 -8.367 -7.297 1.00 96.62 92 VAL A O 1
ATOM 771 N N . PHE A 1 93 ? 3.398 -8.842 -6.993 1.00 95.94 93 PHE A N 1
ATOM 772 C CA . PHE A 1 93 ? 3.844 -8.091 -8.153 1.00 95.94 93 PHE A CA 1
ATOM 773 C C . PHE A 1 93 ? 3.592 -8.896 -9.440 1.00 95.94 93 PHE A C 1
ATOM 775 O O . PHE A 1 93 ? 4.095 -10.015 -9.582 1.00 95.94 93 PHE A O 1
ATOM 782 N N . PRO A 1 94 ? 2.824 -8.361 -10.407 1.00 95.56 94 PRO A N 1
ATOM 783 C CA . PRO A 1 94 ? 2.581 -9.051 -11.665 1.00 95.56 94 PRO A CA 1
ATOM 784 C C . PRO A 1 94 ? 3.854 -9.143 -12.511 1.00 95.56 94 PRO A C 1
ATOM 786 O O . PRO A 1 94 ? 4.742 -8.292 -12.437 1.00 95.56 94 PRO A O 1
ATOM 789 N N . VAL A 1 95 ? 3.932 -10.203 -13.323 1.00 92.75 95 VAL A N 1
ATOM 790 C CA . VAL A 1 95 ? 5.079 -10.462 -14.211 1.00 92.75 95 VAL A CA 1
ATOM 791 C C . VAL A 1 95 ? 5.238 -9.322 -15.218 1.00 92.75 95 VAL A C 1
ATOM 793 O O . VAL A 1 95 ? 6.334 -8.791 -15.376 1.00 92.75 95 VAL A O 1
ATOM 796 N N . LYS A 1 96 ? 4.129 -8.910 -15.846 1.00 94.88 96 LYS A N 1
ATOM 797 C CA . LYS A 1 96 ? 4.045 -7.702 -16.675 1.00 94.88 96 LYS A CA 1
A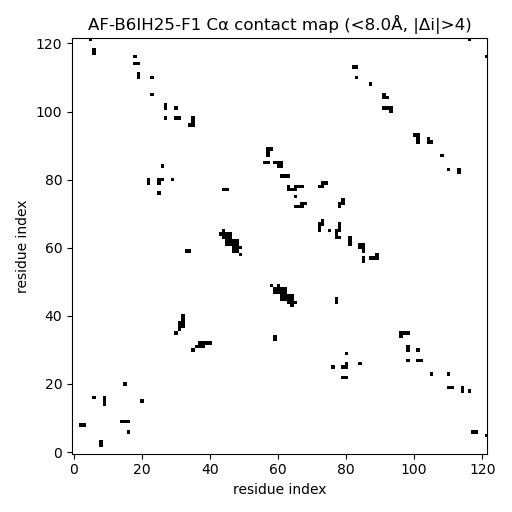TOM 798 C C . LYS A 1 96 ? 3.478 -6.550 -15.837 1.00 94.88 96 LYS A C 1
ATOM 800 O O . LYS A 1 96 ? 2.492 -6.784 -15.133 1.00 94.88 96 LYS A O 1
ATOM 805 N N . PRO A 1 97 ? 4.052 -5.333 -15.900 1.00 95.94 97 PRO A N 1
ATOM 806 C CA . PRO A 1 97 ? 3.526 -4.196 -15.157 1.00 95.94 97 PRO A CA 1
ATOM 807 C C . PRO A 1 97 ? 2.046 -3.935 -15.467 1.00 95.94 97 PRO A C 1
ATOM 809 O O . PRO A 1 97 ? 1.665 -3.782 -16.623 1.00 95.94 97 PRO A O 1
ATOM 812 N N . SER A 1 98 ? 1.206 -3.923 -14.432 1.00 97.44 98 SER A N 1
ATOM 813 C CA . SER A 1 98 ? -0.229 -3.641 -14.531 1.00 97.44 98 SER A CA 1
ATOM 814 C C . SER A 1 98 ? -0.758 -3.249 -13.156 1.00 97.44 98 SER A C 1
ATOM 816 O O . SER A 1 98 ? -0.799 -4.076 -12.239 1.00 97.44 98 SER A O 1
ATOM 818 N N . SER A 1 99 ? -1.169 -1.989 -13.001 1.00 97.38 99 SER A N 1
ATOM 819 C CA . SER A 1 99 ? -1.723 -1.503 -11.734 1.00 97.38 99 SER A CA 1
ATOM 820 C C . SER A 1 99 ? -3.027 -2.208 -11.366 1.00 97.38 99 SER A C 1
ATOM 822 O O . SER A 1 99 ? -3.239 -2.502 -10.193 1.00 97.38 99 SER A O 1
ATOM 824 N N . ALA A 1 100 ? -3.859 -2.566 -12.351 1.00 97.38 100 ALA A N 1
ATOM 825 C CA . ALA A 1 100 ? -5.072 -3.354 -12.137 1.00 97.38 100 ALA A CA 1
ATOM 826 C C . ALA A 1 100 ? -4.762 -4.763 -11.598 1.00 97.38 100 ALA A C 1
ATOM 828 O O . ALA A 1 100 ? -5.361 -5.196 -10.613 1.00 97.38 100 ALA A O 1
ATOM 829 N N . ALA A 1 101 ? -3.784 -5.462 -12.188 1.00 97.75 101 ALA A N 1
ATOM 830 C CA . ALA A 1 101 ? -3.388 -6.787 -11.715 1.00 97.75 101 ALA A CA 1
ATOM 831 C C . ALA A 1 101 ? -2.769 -6.733 -10.310 1.00 97.75 101 ALA A C 1
ATOM 833 O O . ALA A 1 101 ? -3.093 -7.570 -9.468 1.00 97.75 101 ALA A O 1
ATOM 834 N N . PHE A 1 102 ? -1.917 -5.739 -10.037 1.00 98.25 102 PHE A N 1
ATOM 835 C CA . PHE A 1 102 ? -1.358 -5.514 -8.703 1.00 98.25 102 PHE A CA 1
ATOM 836 C C . PHE A 1 102 ? -2.456 -5.223 -7.672 1.00 98.25 102 PHE A C 1
ATOM 838 O O . PHE A 1 102 ? -2.494 -5.868 -6.628 1.00 98.25 102 PHE A O 1
ATOM 845 N N . LYS A 1 103 ? -3.390 -4.316 -7.993 1.00 97.69 103 LYS A N 1
ATOM 846 C CA . LYS A 1 103 ? -4.542 -3.965 -7.151 1.00 97.69 103 LYS A CA 1
ATOM 847 C C . LYS A 1 103 ? -5.337 -5.214 -6.752 1.00 97.69 103 LYS A C 1
ATOM 849 O O . LYS A 1 103 ? -5.594 -5.426 -5.569 1.00 97.69 103 LYS A O 1
ATOM 854 N N . ASN A 1 104 ? -5.661 -6.074 -7.716 1.00 97.00 104 ASN A N 1
ATOM 855 C CA . ASN A 1 104 ? -6.409 -7.305 -7.451 1.00 97.00 104 ASN A CA 1
ATOM 856 C C . ASN A 1 104 ? -5.620 -8.298 -6.587 1.00 97.00 104 ASN A C 1
ATOM 858 O O . ASN A 1 104 ? -6.182 -8.887 -5.671 1.00 97.00 104 ASN A O 1
ATOM 862 N N . ARG A 1 105 ? -4.313 -8.460 -6.823 1.00 97.56 105 ARG A N 1
ATOM 863 C CA . ARG A 1 105 ? -3.465 -9.338 -5.998 1.00 97.56 105 ARG A CA 1
ATOM 864 C C . ARG A 1 105 ? -3.307 -8.816 -4.574 1.00 97.56 105 ARG A C 1
ATOM 866 O O . ARG A 1 105 ? -3.299 -9.614 -3.643 1.00 97.56 105 ARG A O 1
ATOM 873 N N . LEU A 1 106 ? -3.247 -7.499 -4.395 1.00 97.00 106 LEU A N 1
ATOM 874 C CA . LEU A 1 106 ? -3.137 -6.870 -3.081 1.00 97.00 106 LEU A CA 1
ATOM 875 C C . LEU A 1 106 ? -4.351 -7.166 -2.184 1.00 97.00 106 LEU A C 1
ATOM 877 O O . LEU A 1 106 ? -4.194 -7.210 -0.970 1.00 97.00 106 LEU A O 1
ATOM 881 N N . LEU A 1 107 ? -5.535 -7.429 -2.757 1.00 94.56 107 LEU A N 1
ATOM 882 C CA . LEU A 1 107 ? -6.724 -7.831 -1.987 1.00 94.56 107 LEU A CA 1
ATOM 883 C C . LEU A 1 107 ? -6.539 -9.162 -1.245 1.00 94.56 107 LEU A C 1
ATOM 885 O O . LEU A 1 107 ? -7.193 -9.383 -0.234 1.00 94.56 107 LEU A O 1
ATOM 889 N N . SER A 1 108 ? -5.647 -10.037 -1.723 1.00 92.94 108 SER A N 1
ATOM 890 C CA . SER A 1 108 ? -5.318 -11.296 -1.040 1.00 92.94 108 SER A CA 1
ATOM 891 C C . SER A 1 108 ? -4.308 -11.138 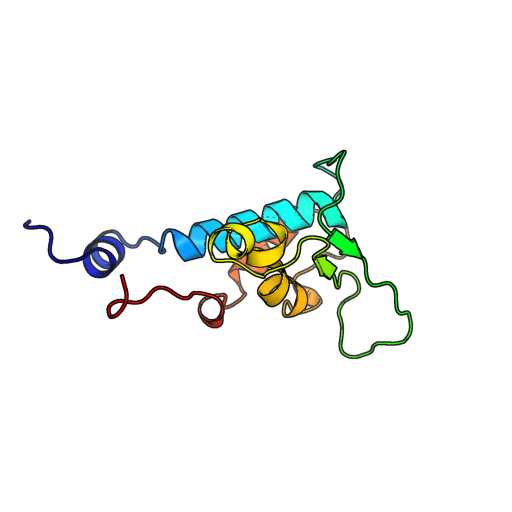0.102 1.00 92.94 108 SER A C 1
ATOM 893 O O . SER A 1 108 ? -4.030 -12.104 0.808 1.00 92.94 108 SER A O 1
ATOM 895 N N . CYS A 1 109 ? -3.740 -9.943 0.291 1.00 94.50 109 CYS A N 1
ATOM 896 C CA . CYS A 1 109 ? -2.789 -9.678 1.362 1.00 94.50 109 CYS A CA 1
ATOM 897 C C . CYS A 1 109 ? -3.504 -9.219 2.629 1.00 94.50 109 CYS A C 1
ATOM 899 O O . CYS A 1 109 ? -4.335 -8.309 2.592 1.00 94.50 109 CYS A O 1
ATOM 901 N N . ASP A 1 110 ? -3.097 -9.768 3.773 1.00 93.50 110 ASP A N 1
ATOM 902 C CA . ASP A 1 110 ? -3.506 -9.214 5.056 1.00 93.50 110 ASP A CA 1
ATOM 903 C C . ASP A 1 110 ? -2.679 -7.964 5.385 1.00 93.50 110 ASP A C 1
ATOM 905 O O . ASP A 1 110 ? -1.494 -8.035 5.720 1.00 93.50 110 ASP A O 1
ATOM 909 N N . LEU A 1 111 ? -3.318 -6.798 5.268 1.00 95.00 111 LEU A N 1
ATOM 910 C CA . LEU A 1 111 ? -2.707 -5.506 5.582 1.00 95.00 111 LEU A CA 1
ATOM 911 C C . LEU A 1 111 ? -2.997 -5.044 7.018 1.00 95.00 111 LEU A C 1
ATOM 913 O O . LEU A 1 111 ? -2.481 -4.005 7.433 1.00 95.00 111 LEU A O 1
ATOM 917 N N . LYS A 1 112 ? -3.815 -5.778 7.788 1.00 91.94 112 LYS A N 1
ATOM 918 C CA . LYS A 1 112 ? -4.295 -5.336 9.109 1.00 91.94 112 LYS A CA 1
ATOM 919 C C . LYS A 1 112 ? -3.151 -5.124 10.100 1.00 91.94 112 LYS A C 1
ATOM 921 O O . LYS A 1 112 ? -3.197 -4.189 10.888 1.00 91.94 112 LYS A O 1
ATOM 926 N N . HIS A 1 113 ? -2.080 -5.912 9.997 1.00 91.56 113 HIS A N 1
ATOM 927 C CA . HIS A 1 113 ? -0.885 -5.795 10.844 1.00 91.56 113 HIS A CA 1
ATOM 928 C C . HIS A 1 113 ? -0.072 -4.500 10.645 1.00 91.56 113 HIS A C 1
ATOM 930 O O . HIS A 1 113 ? 0.861 -4.228 11.407 1.00 91.56 113 HIS A O 1
ATOM 936 N N . PHE A 1 114 ? -0.391 -3.706 9.618 1.00 94.44 114 PHE A N 1
ATOM 937 C CA . PHE A 1 114 ? 0.230 -2.403 9.370 1.00 94.44 114 PHE A CA 1
ATOM 938 C C . PHE A 1 114 ? -0.625 -1.225 9.842 1.00 94.44 114 PHE A C 1
ATOM 940 O O . PHE A 1 114 ? -0.138 -0.096 9.808 1.00 94.44 114 PHE A O 1
ATOM 947 N N . LEU A 1 115 ? -1.864 -1.476 10.269 1.00 93.69 115 LEU A N 1
ATOM 948 C CA . LEU A 1 115 ? -2.758 -0.454 10.802 1.00 93.69 115 LEU A CA 1
ATOM 949 C C . LEU A 1 115 ? -2.402 -0.148 12.257 1.00 93.69 115 LEU A C 1
ATOM 951 O O . LEU A 1 115 ? -1.969 -1.029 13.002 1.00 93.69 115 LEU A O 1
ATOM 955 N N . VAL A 1 116 ? -2.579 1.107 12.653 1.00 91.19 116 VAL A N 1
ATOM 956 C CA . VAL A 1 116 ? -2.310 1.577 14.014 1.00 91.19 116 VAL A CA 1
ATOM 957 C C . VAL A 1 116 ? -3.611 1.763 14.791 1.00 91.19 116 VAL A C 1
ATOM 959 O O . VAL A 1 116 ? -3.625 1.543 16.004 1.00 91.19 116 VAL A O 1
ATOM 962 N N . LEU A 1 117 ? -4.696 2.151 14.115 1.00 91.06 117 LEU A N 1
ATOM 963 C CA . LEU A 1 117 ? -5.969 2.464 14.753 1.00 91.06 117 LEU A CA 1
ATOM 964 C C . LEU A 1 117 ? -6.783 1.197 15.035 1.00 91.06 117 LEU A C 1
ATOM 966 O O . LEU A 1 117 ? -6.932 0.317 14.186 1.00 91.06 117 LEU A O 1
ATOM 970 N N . ASN A 1 118 ? -7.349 1.132 16.232 1.00 88.62 118 ASN A N 1
ATOM 971 C CA . ASN A 1 118 ? -8.252 0.094 16.705 1.00 88.62 118 ASN A CA 1
ATOM 972 C C . ASN A 1 118 ? -9.287 0.710 17.662 1.00 88.62 118 ASN A C 1
ATOM 974 O O . ASN A 1 118 ? -9.222 1.896 17.982 1.00 88.62 118 ASN A O 1
ATOM 978 N N . SER A 1 119 ? -10.238 -0.095 18.135 1.00 86.38 119 SER A N 1
ATOM 979 C CA . SER A 1 119 ? -11.342 0.370 18.987 1.00 86.38 119 SER A CA 1
ATOM 980 C C . SER A 1 119 ? -10.911 1.014 20.309 1.00 86.38 119 SER A C 1
ATOM 982 O O . SER A 1 119 ?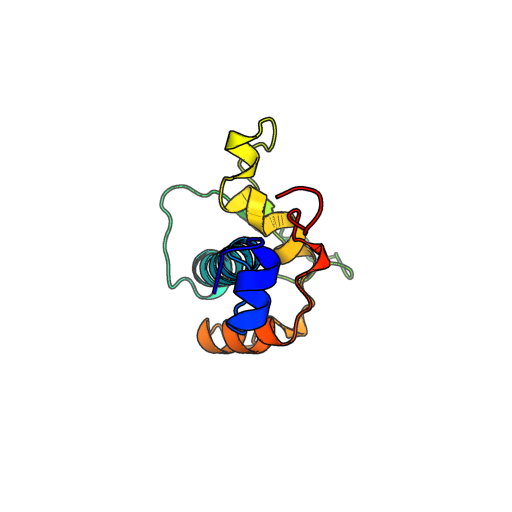 -11.712 1.706 20.924 1.00 86.38 119 SER A O 1
ATOM 984 N N . THR A 1 120 ? -9.666 0.816 20.748 1.00 85.94 120 THR A N 1
ATOM 985 C CA . THR A 1 120 ? -9.157 1.343 22.025 1.00 85.94 120 THR A CA 1
ATOM 986 C C . THR A 1 120 ? -8.363 2.643 21.892 1.00 85.94 120 THR A C 1
ATOM 988 O O . THR A 1 120 ? -8.081 3.275 22.907 1.00 85.94 120 THR A O 1
ATOM 991 N N . ASN A 1 121 ? -7.971 3.043 20.677 1.00 84.31 121 ASN A N 1
ATOM 992 C CA . ASN A 1 121 ? -7.074 4.186 20.457 1.00 84.31 121 ASN A CA 1
ATOM 993 C C . ASN A 1 121 ? -7.547 5.176 19.374 1.00 84.31 121 ASN A C 1
ATOM 995 O O . ASN A 1 121 ? -6.744 6.000 18.922 1.00 84.31 121 ASN A O 1
ATOM 999 N N . TYR A 1 122 ? -8.815 5.075 18.962 1.00 77.56 122 TYR A N 1
ATOM 1000 C CA . TYR A 1 122 ? -9.471 5.973 18.008 1.00 77.56 122 TYR A CA 1
ATOM 1001 C C . TYR A 1 122 ? -10.263 7.073 18.710 1.00 77.56 122 TYR A C 1
ATOM 1003 O O . TYR A 1 122 ? -10.999 6.741 19.664 1.00 77.56 122 TYR A O 1
#

Secondary structure (DSSP, 8-state):
-----HHHHHHHTTPPPHHHHHHHHHHHHHHHHHTS--S--SS--EEE---TT-TTS-TT-EEESS---SHHHHTSHHHHHHHHHTTS-GGGS-SS--HHHHHHHHTTS--GGG----TTT-

Sequence (122 aa):
MAYTSYFEALEECQLSSLEYRRLYNDLVFTYKIIVSKEIIMEVPIFEIFNHAGSLRRHKYYLKSLIKNSTKISSQFLSNRVIRCWNSLPANVFPVKPSSAAFKNRLLSCDLKHFLVLNSTNY

Radius of gyration: 16.24 Å; Cα contacts (8 Å, |Δi|>4): 112; chains: 1; bounding box: 52×29×39 Å

Organism: Caenorhabditis briggsae (NCBI:txid6238)

Mean predicted aligned error: 4.39 Å